Protein AF-A0A934GUD6-F1 (afdb_monomer)

Structure (mmCIF, N/CA/C/O backbone):
data_AF-A0A934GUD6-F1
#
_entry.id   AF-A0A934GUD6-F1
#
loop_
_atom_site.group_PDB
_atom_site.id
_atom_site.type_symbol
_atom_site.label_atom_id
_atom_site.label_alt_id
_atom_site.label_comp_id
_atom_site.label_asym_id
_atom_site.label_entity_id
_atom_site.label_seq_id
_atom_site.pdbx_PDB_ins_code
_atom_site.Cartn_x
_atom_site.Cartn_y
_atom_site.Cartn_z
_atom_site.occupancy
_atom_site.B_iso_or_equiv
_atom_site.auth_seq_id
_atom_site.auth_comp_id
_atom_site.auth_asym_id
_atom_site.auth_atom_id
_atom_site.pdbx_PDB_model_num
ATOM 1 N N . MET A 1 1 ? -19.868 -6.153 42.734 1.00 47.78 1 MET A N 1
ATOM 2 C CA . MET A 1 1 ? -19.812 -6.855 41.427 1.00 47.78 1 MET A CA 1
ATOM 3 C C . MET A 1 1 ? -19.713 -5.909 40.221 1.00 47.78 1 MET A C 1
ATOM 5 O O . MET A 1 1 ? -18.956 -6.218 39.315 1.00 47.78 1 MET A O 1
ATOM 9 N N . LYS A 1 2 ? -20.359 -4.726 40.219 1.00 51.47 2 LYS A N 1
ATOM 10 C CA . LYS A 1 2 ? -20.316 -3.744 39.104 1.00 51.47 2 LYS A CA 1
ATOM 11 C C . LYS A 1 2 ? -18.905 -3.280 38.661 1.00 51.47 2 LYS A C 1
ATOM 13 O O . LYS A 1 2 ? -18.694 -3.024 37.484 1.00 51.47 2 LYS A O 1
ATOM 18 N N . LYS A 1 3 ? -17.920 -3.230 39.572 1.00 51.16 3 LYS A N 1
ATOM 19 C CA . LYS A 1 3 ? -16.541 -2.774 39.275 1.00 51.16 3 LYS A CA 1
ATOM 20 C C . LYS A 1 3 ? -15.710 -3.760 38.434 1.00 51.16 3 LYS A C 1
ATOM 22 O O . LYS A 1 3 ? -14.842 -3.327 37.688 1.00 51.16 3 LYS A O 1
ATOM 27 N N . LEU A 1 4 ? -15.989 -5.065 38.523 1.00 53.41 4 LEU A N 1
ATOM 28 C CA . LEU A 1 4 ? -15.267 -6.091 37.752 1.00 53.41 4 LEU A CA 1
ATOM 29 C C . LEU A 1 4 ? -15.718 -6.122 36.286 1.00 53.41 4 LEU A C 1
ATOM 31 O O . LEU A 1 4 ? -14.903 -6.336 35.395 1.00 53.41 4 LEU A O 1
ATOM 35 N N . LEU A 1 5 ? -17.000 -5.835 36.037 1.00 51.72 5 LEU A N 1
ATOM 36 C CA . LEU A 1 5 ? -17.568 -5.81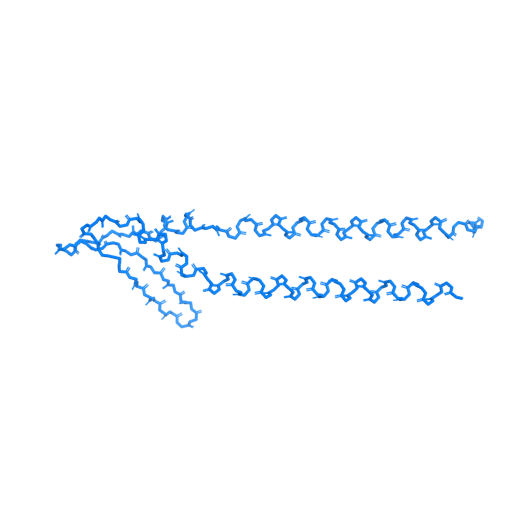2 34.690 1.00 51.72 5 LEU A CA 1
ATOM 37 C C . LEU A 1 5 ? -17.043 -4.622 33.867 1.00 51.72 5 LEU A C 1
ATOM 39 O O . LEU A 1 5 ? -16.701 -4.789 32.701 1.00 51.72 5 LEU A O 1
ATOM 43 N N . GLY A 1 6 ? -16.900 -3.444 34.490 1.00 55.31 6 GLY A N 1
ATOM 44 C CA . GLY A 1 6 ? -16.334 -2.257 33.835 1.00 55.31 6 GLY A CA 1
ATOM 45 C C . GLY A 1 6 ? -14.860 -2.424 33.448 1.00 55.31 6 GLY A C 1
ATOM 46 O O . GLY A 1 6 ? -14.472 -2.063 32.341 1.00 55.31 6 GLY A O 1
ATOM 47 N N . GLY A 1 7 ? -14.051 -3.046 34.314 1.00 62.78 7 GLY A N 1
ATOM 48 C CA . GLY A 1 7 ? -12.651 -3.355 34.000 1.00 62.78 7 GLY A CA 1
ATOM 49 C C . GLY A 1 7 ? -12.506 -4.361 32.855 1.00 62.78 7 GLY A C 1
ATOM 50 O O . GLY A 1 7 ? -11.658 -4.185 31.984 1.00 62.78 7 GLY A O 1
ATOM 51 N N . PHE A 1 8 ? -13.373 -5.376 32.806 1.00 62.81 8 PHE A N 1
ATOM 52 C CA . PHE A 1 8 ? -13.356 -6.386 31.746 1.00 62.81 8 PHE A CA 1
ATOM 53 C C . PHE A 1 8 ? -13.663 -5.787 30.365 1.00 62.81 8 PHE A C 1
ATOM 55 O O . PHE A 1 8 ? -12.991 -6.111 29.391 1.00 62.81 8 PHE A O 1
ATOM 62 N N . ILE A 1 9 ? -14.614 -4.853 30.283 1.00 65.00 9 ILE A 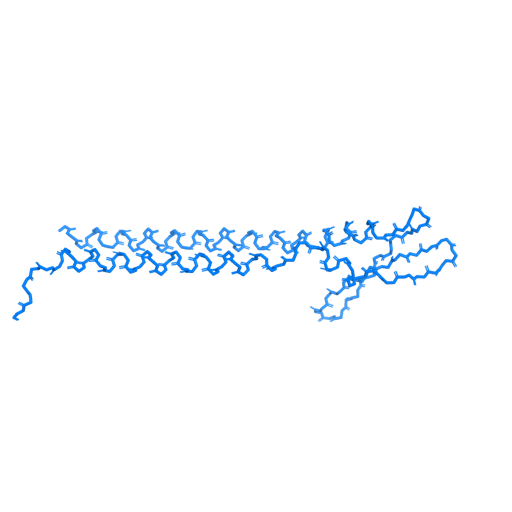N 1
ATOM 63 C CA . ILE A 1 9 ? -14.968 -4.176 29.025 1.00 65.00 9 ILE A CA 1
ATOM 64 C C . ILE A 1 9 ? -13.818 -3.290 28.523 1.00 65.00 9 ILE A C 1
ATOM 66 O O . ILE A 1 9 ? -13.539 -3.283 27.326 1.00 65.00 9 ILE A O 1
ATOM 70 N N . ILE A 1 10 ? -13.101 -2.599 29.417 1.00 68.44 10 ILE A N 1
ATOM 71 C CA . ILE A 1 10 ? -11.933 -1.780 29.047 1.00 68.44 10 ILE A CA 1
ATOM 72 C C . ILE A 1 10 ? -10.803 -2.657 28.500 1.00 68.44 10 ILE A C 1
ATOM 74 O O . ILE A 1 10 ? -10.210 -2.324 27.476 1.00 68.44 10 ILE A O 1
ATOM 78 N N . VAL A 1 11 ? -10.527 -3.796 29.142 1.00 73.44 11 VAL A N 1
ATOM 79 C CA . VAL A 1 11 ? -9.495 -4.737 28.683 1.00 73.44 11 VAL A CA 1
ATOM 80 C C . VAL A 1 11 ? -9.871 -5.346 27.332 1.00 73.44 11 VAL A C 1
ATOM 82 O O . VAL A 1 11 ? -9.034 -5.387 26.437 1.00 73.44 11 VAL A O 1
ATOM 85 N N . VAL A 1 12 ? -11.131 -5.748 27.137 1.00 72.81 12 VAL A N 1
ATOM 86 C CA . VAL A 1 12 ? -11.607 -6.278 25.848 1.00 72.81 12 VAL A CA 1
ATOM 87 C C . VAL A 1 12 ? -11.572 -5.203 24.755 1.00 72.81 12 VAL A C 1
ATOM 89 O O . VAL A 1 12 ? -11.153 -5.495 23.638 1.00 72.81 12 VAL A O 1
ATOM 92 N N . GLY A 1 13 ? -11.931 -3.954 25.067 1.00 68.12 13 GLY A N 1
ATOM 93 C CA . GLY A 1 13 ? -11.845 -2.825 24.137 1.00 68.12 13 GLY A CA 1
ATOM 94 C C . GLY A 1 13 ? -10.405 -2.481 23.742 1.00 68.12 13 GLY A C 1
ATOM 95 O O . GLY A 1 13 ? -10.123 -2.294 22.560 1.00 68.12 13 GLY A O 1
ATOM 96 N N . LEU A 1 14 ? -9.475 -2.468 24.703 1.00 72.81 14 LEU A N 1
ATOM 97 C CA . LEU A 1 14 ? -8.048 -2.248 24.449 1.00 72.81 14 LEU A CA 1
ATOM 98 C C . LEU A 1 14 ? -7.424 -3.401 23.659 1.00 72.81 14 LEU A C 1
ATOM 100 O O . LEU A 1 14 ? -6.711 -3.150 22.693 1.00 72.81 14 LEU A O 1
ATOM 104 N N . CYS A 1 15 ? -7.718 -4.654 24.014 1.00 72.50 15 CYS A N 1
ATOM 105 C CA . CYS A 1 15 ? -7.247 -5.815 23.259 1.00 72.50 15 CYS A CA 1
ATOM 106 C C . CYS A 1 15 ? -7.833 -5.849 21.842 1.00 72.50 15 CYS A C 1
ATOM 108 O O . CYS A 1 15 ? -7.100 -6.130 20.899 1.00 72.50 15 CYS A O 1
ATOM 110 N N . GLY A 1 16 ? -9.116 -5.517 21.672 1.00 70.81 16 GLY A N 1
ATOM 111 C CA . GLY A 1 16 ? -9.763 -5.430 20.361 1.00 70.81 16 GLY A CA 1
ATOM 112 C C . GLY A 1 16 ? -9.184 -4.311 19.493 1.00 70.81 16 GLY A C 1
ATOM 113 O O . GLY A 1 16 ? -8.870 -4.536 18.327 1.00 70.81 16 GLY A O 1
ATOM 114 N N . GLY A 1 17 ? -8.965 -3.125 20.069 1.00 68.19 17 GLY A N 1
ATOM 115 C CA . GLY A 1 17 ? -8.327 -1.997 19.386 1.00 68.19 17 GLY A CA 1
ATOM 116 C C . GLY A 1 17 ? -6.872 -2.283 19.006 1.00 68.19 17 GLY A C 1
ATOM 117 O O . GLY A 1 17 ? -6.466 -2.007 17.879 1.00 68.19 17 GLY A O 1
ATOM 118 N N . LEU A 1 18 ? -6.103 -2.908 19.902 1.00 72.56 18 LEU A N 1
ATOM 119 C CA . LEU A 1 18 ? -4.725 -3.323 19.633 1.00 72.56 18 LEU A CA 1
ATOM 120 C C . LEU A 1 18 ? -4.660 -4.408 18.548 1.00 72.56 18 LEU A C 1
ATOM 122 O O . LEU A 1 18 ? -3.769 -4.361 17.702 1.00 72.56 18 LEU A O 1
ATOM 126 N N . TYR A 1 19 ? -5.612 -5.347 18.534 1.00 69.94 19 TYR A N 1
ATOM 127 C CA . TYR A 1 19 ? -5.720 -6.383 17.505 1.00 69.94 19 TYR A CA 1
ATOM 128 C C . TYR A 1 19 ? -6.067 -5.792 16.134 1.00 69.94 19 TYR A C 1
ATOM 130 O O . TYR A 1 19 ? -5.436 -6.133 15.140 1.00 69.94 19 TYR A O 1
ATOM 138 N N . LEU A 1 20 ? -7.011 -4.849 16.068 1.00 66.88 20 LEU A N 1
ATOM 139 C CA . LEU A 1 20 ? -7.346 -4.139 14.829 1.00 66.88 20 LEU A CA 1
ATOM 140 C C . LEU A 1 20 ? -6.190 -3.267 14.332 1.00 66.88 20 LEU A C 1
ATOM 142 O O . LEU A 1 20 ? -5.938 -3.212 13.130 1.00 66.88 20 LEU A O 1
ATOM 146 N N . PHE A 1 21 ? -5.455 -2.625 15.242 1.00 66.19 21 PHE A N 1
ATOM 147 C CA . PHE A 1 21 ? -4.274 -1.842 14.895 1.00 66.19 21 PHE A CA 1
ATOM 148 C C . PHE A 1 21 ? -3.151 -2.729 14.355 1.00 66.19 21 PHE A C 1
ATOM 150 O O . PHE A 1 21 ? -2.598 -2.433 13.300 1.00 66.19 21 PHE A O 1
ATOM 157 N N . THR A 1 22 ? -2.834 -3.840 15.023 1.00 67.25 22 THR A N 1
ATOM 158 C CA . THR A 1 22 ? -1.810 -4.788 14.550 1.00 67.25 22 THR A CA 1
ATOM 159 C C . THR A 1 22 ? -2.221 -5.467 13.252 1.00 67.25 22 THR A C 1
ATOM 161 O O . THR A 1 22 ? -1.419 -5.506 12.324 1.00 67.25 22 THR A O 1
ATOM 164 N N . ALA A 1 23 ? -3.473 -5.910 13.124 1.00 65.00 23 ALA A N 1
ATOM 165 C CA . ALA A 1 23 ? -3.993 -6.447 11.872 1.00 65.00 23 ALA A CA 1
ATOM 166 C C . ALA A 1 23 ? -3.897 -5.406 10.745 1.00 65.00 23 ALA A C 1
ATOM 168 O O . ALA A 1 23 ? -3.344 -5.712 9.692 1.00 65.00 23 ALA A O 1
ATOM 169 N N . GLY A 1 24 ? -4.337 -4.166 10.977 1.00 59.59 24 GLY A N 1
ATOM 170 C CA . GLY A 1 24 ? -4.238 -3.071 10.006 1.00 59.59 24 GLY A CA 1
ATOM 171 C C . GLY A 1 24 ? -2.795 -2.711 9.638 1.00 59.59 24 GLY A C 1
ATOM 172 O O . GLY A 1 24 ? -2.504 -2.461 8.472 1.00 59.59 24 GLY A O 1
ATOM 173 N N . SER A 1 25 ? -1.874 -2.765 10.602 1.00 59.31 25 SER A N 1
ATOM 174 C CA . SER A 1 25 ? -0.441 -2.514 10.392 1.00 59.31 25 SER A CA 1
ATOM 175 C C . SER A 1 25 ? 0.221 -3.619 9.570 1.00 59.31 25 SER A C 1
ATOM 177 O O . SER A 1 25 ? 1.033 -3.337 8.695 1.00 59.31 25 SER A O 1
ATOM 179 N N . ILE A 1 26 ? -0.140 -4.881 9.814 1.00 60.56 26 ILE A N 1
ATOM 180 C CA . ILE A 1 26 ? 0.349 -6.024 9.033 1.00 60.56 26 ILE A CA 1
ATOM 181 C C . ILE A 1 26 ? -0.190 -5.949 7.602 1.00 60.56 26 ILE A C 1
ATOM 183 O O . ILE A 1 26 ? 0.569 -6.154 6.657 1.00 60.56 26 ILE A O 1
ATOM 187 N N . HIS A 1 27 ? -1.465 -5.579 7.433 1.00 59.28 27 HIS A N 1
ATOM 188 C CA . HIS A 1 27 ? -2.043 -5.349 6.110 1.00 59.28 27 HIS A CA 1
ATOM 189 C C . HIS A 1 27 ? -1.349 -4.184 5.401 1.00 59.28 27 HIS A C 1
ATOM 191 O O . HIS A 1 27 ? -1.062 -4.302 4.219 1.00 59.28 27 HIS A O 1
ATOM 197 N N . TYR A 1 28 ? -1.007 -3.101 6.107 1.00 56.19 28 TYR A N 1
ATOM 198 C CA . TYR A 1 28 ? -0.223 -1.995 5.552 1.00 56.19 28 TYR A CA 1
ATOM 199 C C . TYR A 1 28 ? 1.166 -2.446 5.093 1.00 56.19 28 TYR A C 1
ATOM 201 O O . TYR A 1 28 ? 1.587 -2.110 3.989 1.00 56.19 28 TYR A O 1
ATOM 209 N N . LEU A 1 29 ? 1.861 -3.244 5.909 1.00 58.28 29 LEU A N 1
ATOM 210 C CA . LEU A 1 29 ? 3.191 -3.743 5.576 1.00 58.28 29 LEU A CA 1
ATOM 211 C C . LEU A 1 29 ? 3.147 -4.636 4.326 1.00 58.28 29 LEU A C 1
ATOM 213 O O . LEU A 1 29 ? 3.930 -4.439 3.401 1.00 58.28 29 LEU A O 1
ATOM 217 N N . GLN A 1 30 ? 2.183 -5.558 4.255 1.00 59.56 30 GLN A N 1
ATOM 218 C CA . GLN A 1 30 ? 1.981 -6.405 3.078 1.00 59.56 30 GLN A CA 1
ATOM 219 C C . GLN A 1 30 ? 1.569 -5.599 1.843 1.00 59.56 30 GLN A C 1
ATOM 221 O O . GLN A 1 30 ? 2.072 -5.867 0.756 1.00 59.56 30 GLN A O 1
ATOM 226 N N . LEU A 1 31 ? 0.722 -4.579 2.007 1.00 58.69 31 LEU A N 1
ATOM 227 C CA . LEU A 1 31 ? 0.328 -3.697 0.912 1.00 58.69 31 LEU A CA 1
ATOM 228 C C . LEU A 1 31 ? 1.542 -2.925 0.381 1.00 58.69 31 LEU A C 1
ATOM 230 O O . LEU A 1 31 ? 1.798 -2.951 -0.814 1.00 58.69 31 LEU A O 1
ATOM 234 N N . SER A 1 32 ? 2.348 -2.323 1.261 1.00 58.72 32 SER A N 1
ATOM 235 C CA . SER A 1 32 ? 3.563 -1.594 0.870 1.00 58.72 32 SER A CA 1
ATOM 236 C C . SER A 1 32 ? 4.614 -2.481 0.191 1.00 58.72 32 SER A C 1
ATOM 238 O O . SER A 1 32 ? 5.329 -2.008 -0.688 1.00 58.72 32 SER A O 1
ATOM 240 N N . ALA A 1 33 ? 4.673 -3.770 0.541 1.00 60.25 33 ALA A N 1
ATOM 241 C CA . ALA A 1 33 ? 5.548 -4.739 -0.115 1.00 60.25 33 ALA A CA 1
ATOM 242 C C . ALA A 1 33 ? 5.026 -5.170 -1.499 1.00 60.25 33 ALA A C 1
ATOM 244 O O . ALA A 1 33 ? 5.824 -5.426 -2.395 1.00 60.25 33 ALA A O 1
ATOM 245 N N . GLN A 1 34 ? 3.704 -5.218 -1.695 1.00 63.28 34 GLN A N 1
ATOM 246 C CA . GLN A 1 34 ? 3.066 -5.543 -2.982 1.00 63.28 34 GLN A CA 1
ATOM 247 C C . GLN A 1 34 ? 2.978 -4.348 -3.940 1.00 63.28 34 GLN A C 1
ATOM 249 O O . GLN A 1 34 ? 2.791 -4.516 -5.143 1.00 63.28 34 GLN A O 1
ATOM 254 N N . TRP A 1 35 ? 3.107 -3.131 -3.423 1.00 65.69 35 TRP A N 1
ATOM 255 C CA . TRP A 1 35 ? 3.049 -1.895 -4.197 1.00 65.69 35 TRP A CA 1
ATOM 256 C C . TRP A 1 35 ? 4.068 -1.774 -5.343 1.00 65.69 35 TRP A C 1
ATOM 258 O O . TRP A 1 35 ? 3.651 -1.371 -6.429 1.00 65.69 35 TRP A O 1
ATOM 268 N N . PRO A 1 36 ? 5.367 -2.096 -5.180 1.00 65.44 36 PRO A N 1
ATOM 269 C CA . PRO A 1 36 ? 6.301 -2.095 -6.312 1.00 65.44 36 PRO A CA 1
ATOM 270 C C . PRO A 1 36 ? 5.915 -3.129 -7.383 1.00 65.44 36 PRO A C 1
ATOM 272 O O . PRO A 1 36 ? 5.956 -2.834 -8.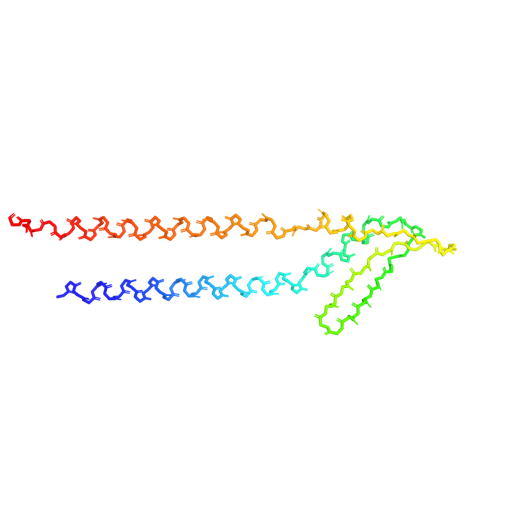574 1.00 65.44 36 PRO A O 1
ATOM 275 N N . GLU A 1 37 ? 5.433 -4.307 -6.980 1.00 70.38 37 GLU A N 1
ATOM 276 C CA . GLU A 1 37 ? 5.012 -5.361 -7.912 1.00 70.38 37 GLU A CA 1
ATOM 277 C C . GLU A 1 37 ? 3.767 -4.955 -8.722 1.00 70.38 37 GLU A C 1
ATOM 279 O O . GLU A 1 37 ? 3.726 -5.147 -9.936 1.00 70.38 37 GLU A O 1
ATOM 284 N N . GLN A 1 38 ? 2.779 -4.311 -8.087 1.00 69.50 38 GLN A N 1
ATOM 285 C CA . GLN A 1 38 ? 1.596 -3.787 -8.781 1.00 69.50 38 GLN A CA 1
ATOM 286 C C . GLN A 1 38 ? 1.933 -2.640 -9.740 1.00 69.50 38 GLN A C 1
ATOM 288 O O . GLN A 1 38 ? 1.375 -2.588 -10.836 1.00 69.50 38 GLN A O 1
ATOM 293 N N . ARG A 1 39 ? 2.861 -1.750 -9.366 1.00 73.38 39 ARG A N 1
ATOM 294 C CA . ARG A 1 39 ? 3.323 -0.663 -10.242 1.00 73.38 39 ARG A CA 1
ATOM 295 C C . ARG A 1 39 ? 4.065 -1.181 -11.463 1.00 73.38 39 ARG A C 1
ATOM 297 O O . ARG A 1 39 ? 3.763 -0.740 -12.566 1.00 73.38 39 ARG A O 1
ATOM 304 N N . GLY A 1 40 ? 4.940 -2.172 -11.296 1.00 76.69 40 GLY A N 1
ATOM 305 C CA . GLY A 1 40 ? 5.581 -2.849 -12.424 1.00 76.69 40 GLY A CA 1
ATOM 306 C C . GLY A 1 40 ? 4.575 -3.521 -13.360 1.00 76.69 40 GLY A C 1
ATOM 307 O O . GLY A 1 40 ? 4.726 -3.467 -14.581 1.00 76.69 40 GLY A O 1
ATOM 308 N N . LEU A 1 41 ? 3.503 -4.096 -12.807 1.00 79.75 41 LEU A N 1
ATOM 309 C CA . LEU A 1 41 ? 2.453 -4.734 -13.597 1.00 79.75 41 LEU A CA 1
ATOM 310 C C . LEU A 1 41 ? 1.609 -3.715 -14.378 1.00 79.75 41 LEU A C 1
ATOM 312 O O . LEU A 1 41 ? 1.334 -3.935 -15.555 1.00 79.75 41 LEU A O 1
ATOM 316 N N . GLU A 1 42 ? 1.231 -2.590 -13.768 1.00 81.44 42 GLU A N 1
ATOM 317 C CA . GLU A 1 42 ? 0.536 -1.500 -14.469 1.00 81.44 42 GLU A CA 1
ATOM 318 C C . GLU A 1 42 ? 1.444 -0.831 -15.509 1.00 81.44 42 GLU A C 1
ATOM 320 O O . GLU A 1 42 ? 1.010 -0.620 -16.639 1.00 81.44 42 GLU A O 1
ATOM 325 N N . ALA A 1 43 ? 2.723 -0.610 -15.196 1.00 82.12 43 ALA A N 1
ATOM 326 C CA . ALA A 1 43 ? 3.701 -0.094 -16.150 1.00 82.12 43 ALA A CA 1
ATOM 327 C C . ALA A 1 43 ? 3.865 -1.022 -17.366 1.00 82.12 43 ALA A C 1
ATOM 329 O O . ALA A 1 43 ? 3.938 -0.549 -18.497 1.00 82.12 43 ALA A O 1
ATOM 330 N N . SER A 1 44 ? 3.834 -2.345 -17.166 1.00 84.25 44 SER A N 1
ATOM 331 C CA . SER A 1 44 ? 3.918 -3.309 -18.273 1.00 84.25 44 SER A CA 1
ATOM 332 C C . SER A 1 44 ? 2.729 -3.236 -19.236 1.00 84.25 44 SER A C 1
ATOM 334 O O . SER A 1 44 ? 2.892 -3.494 -20.424 1.00 84.25 44 SER A O 1
ATOM 336 N N . LYS A 1 45 ? 1.544 -2.839 -18.750 1.00 85.62 45 LYS A N 1
ATOM 337 C CA . LYS A 1 45 ? 0.347 -2.648 -19.586 1.00 85.62 45 LYS A CA 1
ATOM 338 C C . LYS A 1 45 ? 0.400 -1.362 -20.410 1.00 85.62 45 LYS A C 1
ATOM 340 O O . LYS A 1 45 ? -0.379 -1.227 -21.351 1.00 85.62 45 LYS A O 1
ATOM 345 N N . LEU A 1 46 ? 1.255 -0.413 -20.029 1.00 85.69 46 LEU A N 1
ATOM 346 C CA . LEU A 1 46 ? 1.434 0.854 -20.740 1.00 85.69 46 LEU A CA 1
ATOM 347 C C . LEU A 1 46 ? 2.406 0.728 -21.916 1.00 85.69 46 LEU A C 1
ATOM 349 O O . LEU A 1 46 ? 2.374 1.570 -22.811 1.00 85.69 46 LEU A O 1
ATOM 353 N N . CYS A 1 47 ? 3.251 -0.305 -21.932 1.00 86.69 47 CYS A N 1
ATOM 354 C CA . CYS A 1 47 ? 4.158 -0.548 -23.047 1.00 86.69 47 CYS A CA 1
ATOM 355 C C . CYS A 1 47 ? 3.425 -1.178 -24.235 1.00 86.69 47 CYS A C 1
ATOM 357 O O . CYS A 1 47 ? 2.561 -2.047 -24.076 1.00 86.69 47 CYS A O 1
ATOM 359 N N . HIS A 1 48 ? 3.784 -0.745 -25.443 1.00 86.94 48 HIS A N 1
ATOM 360 C CA . HIS A 1 48 ? 3.292 -1.363 -26.670 1.00 86.94 48 HIS A CA 1
ATOM 361 C C . HIS A 1 48 ? 3.911 -2.753 -26.888 1.00 86.94 48 HIS A C 1
ATOM 363 O O . HIS A 1 48 ? 4.894 -3.128 -26.255 1.00 86.94 48 HIS A O 1
ATOM 369 N N . ALA A 1 49 ? 3.314 -3.554 -27.777 1.00 84.25 49 ALA A N 1
ATOM 370 C CA . ALA A 1 49 ? 3.730 -4.943 -28.007 1.00 84.25 49 ALA A CA 1
ATOM 371 C C . ALA A 1 49 ? 5.155 -5.081 -28.581 1.00 84.25 49 ALA A C 1
ATOM 373 O O . ALA A 1 49 ? 5.753 -6.152 -28.491 1.00 84.25 49 ALA A O 1
ATOM 374 N N . ASP A 1 50 ? 5.679 -4.018 -29.187 1.00 87.81 50 ASP A N 1
ATOM 375 C CA . ASP A 1 50 ? 7.036 -3.893 -29.720 1.00 87.81 50 ASP A CA 1
ATOM 376 C C . ASP A 1 50 ? 8.025 -3.255 -28.728 1.00 87.81 50 ASP A C 1
ATOM 378 O O . ASP A 1 50 ? 9.201 -3.075 -29.050 1.00 87.81 50 ASP A O 1
ATOM 382 N N . GLU A 1 51 ? 7.569 -2.950 -27.513 1.00 89.38 51 GLU A N 1
ATOM 383 C CA . GLU A 1 51 ? 8.349 -2.291 -26.473 1.00 89.38 51 GLU A CA 1
ATOM 384 C C . GLU A 1 51 ? 8.660 -3.233 -25.316 1.00 89.38 51 GLU A C 1
ATOM 386 O O . GLU A 1 51 ? 7.926 -4.166 -24.989 1.00 89.38 51 GLU A O 1
ATOM 391 N N . THR A 1 52 ? 9.771 -2.950 -24.649 1.00 88.94 52 THR A N 1
ATOM 392 C CA . THR A 1 52 ? 10.215 -3.663 -23.458 1.00 88.94 52 THR A CA 1
ATOM 393 C C . THR A 1 52 ? 10.180 -2.735 -22.255 1.00 88.94 52 THR A C 1
ATOM 395 O O . THR A 1 52 ? 10.676 -1.610 -22.305 1.00 88.94 52 THR A O 1
ATOM 398 N N . LEU A 1 53 ? 9.599 -3.203 -21.149 1.00 88.31 53 LEU A N 1
ATOM 399 C CA . LEU A 1 53 ? 9.610 -2.456 -19.897 1.00 88.31 53 LEU A CA 1
ATOM 400 C C . LEU A 1 53 ? 11.016 -2.504 -19.281 1.00 88.31 53 LEU A C 1
ATOM 402 O O . LEU A 1 53 ? 11.518 -3.567 -18.910 1.00 88.31 53 LEU A O 1
ATOM 406 N N . LYS A 1 54 ? 11.640 -1.338 -19.141 1.00 89.88 54 LYS A N 1
ATOM 407 C CA . LYS A 1 54 ? 12.877 -1.110 -18.393 1.00 89.88 54 LYS A CA 1
ATOM 408 C C . LYS A 1 54 ? 12.519 -0.538 -17.026 1.00 89.88 54 LYS A C 1
ATOM 410 O O . LYS A 1 54 ? 11.905 0.521 -16.931 1.00 89.88 54 LYS A O 1
ATOM 415 N N . ILE A 1 55 ? 12.945 -1.233 -15.975 1.00 86.88 55 ILE A N 1
ATOM 416 C CA . ILE A 1 55 ? 12.820 -0.774 -14.590 1.00 86.88 55 ILE A CA 1
ATOM 417 C C . ILE A 1 55 ? 14.184 -0.232 -14.168 1.00 86.88 55 ILE A C 1
ATOM 419 O O . ILE A 1 55 ? 15.179 -0.960 -14.190 1.00 86.88 55 ILE A O 1
ATOM 423 N N . ILE A 1 56 ? 14.238 1.047 -13.816 1.00 86.00 56 ILE A N 1
ATOM 424 C CA . ILE A 1 56 ? 15.448 1.731 -13.365 1.00 86.00 56 ILE A CA 1
ATOM 425 C C . ILE A 1 56 ? 15.296 1.952 -11.863 1.00 86.00 56 ILE A C 1
ATOM 427 O O . ILE A 1 56 ? 14.437 2.710 -11.422 1.00 86.00 56 ILE A O 1
ATOM 431 N N . ARG A 1 57 ? 16.113 1.260 -11.064 1.00 83.00 57 ARG A N 1
ATOM 432 C CA . ARG A 1 57 ? 16.158 1.467 -9.614 1.00 83.00 57 ARG A CA 1
ATOM 433 C C . ARG A 1 57 ? 17.291 2.427 -9.282 1.00 83.00 57 ARG A C 1
ATOM 435 O O . ARG A 1 57 ? 18.454 2.117 -9.539 1.00 83.00 57 ARG A O 1
ATOM 442 N N . THR A 1 58 ? 16.939 3.560 -8.690 1.00 80.88 58 THR A N 1
ATOM 443 C CA . THR A 1 58 ? 17.894 4.568 -8.234 1.00 80.88 58 THR A CA 1
ATOM 444 C C . THR A 1 58 ? 17.930 4.544 -6.710 1.00 80.88 58 THR A C 1
ATOM 446 O O . THR A 1 58 ? 16.936 4.867 -6.062 1.00 80.88 58 THR A O 1
ATOM 449 N N . ASP A 1 59 ? 19.072 4.149 -6.141 1.00 81.44 59 ASP A N 1
ATOM 450 C CA . ASP A 1 59 ? 19.294 4.112 -4.693 1.00 81.44 59 ASP A CA 1
ATOM 451 C C . ASP A 1 59 ? 20.103 5.338 -4.250 1.00 81.44 59 ASP A C 1
ATOM 453 O O . ASP A 1 59 ? 21.325 5.385 -4.396 1.00 81.44 59 ASP A O 1
ATOM 457 N N . ASN A 1 60 ? 19.426 6.331 -3.669 1.00 77.81 60 ASN A N 1
ATOM 458 C CA . ASN A 1 60 ? 20.053 7.542 -3.136 1.00 77.81 60 ASN A CA 1
ATOM 459 C C . ASN A 1 60 ? 20.143 7.483 -1.605 1.00 77.81 60 ASN A C 1
ATOM 461 O O . ASN A 1 60 ? 19.467 8.225 -0.898 1.00 77.81 60 ASN A O 1
ATOM 465 N N . GLY A 1 61 ? 20.975 6.577 -1.075 1.00 67.62 61 GLY A N 1
ATOM 466 C CA . GLY A 1 61 ? 21.414 6.605 0.331 1.00 67.62 61 GLY A CA 1
ATOM 467 C C . GLY A 1 61 ? 20.305 6.582 1.396 1.00 67.62 61 GLY A C 1
ATOM 468 O O . GLY A 1 61 ? 20.515 7.096 2.492 1.00 67.62 61 GLY A O 1
ATOM 469 N N . GLY A 1 62 ? 19.136 6.017 1.082 1.00 65.44 62 GLY A N 1
ATOM 470 C CA . GLY A 1 62 ? 17.971 5.964 1.974 1.00 65.44 62 GLY A CA 1
ATOM 471 C C . GLY A 1 62 ? 16.634 6.187 1.266 1.00 65.44 62 GLY A C 1
ATOM 472 O O . GLY A 1 62 ? 15.601 5.812 1.814 1.00 65.44 62 GLY A O 1
ATOM 473 N N . ASP A 1 63 ? 16.659 6.741 0.052 1.00 67.19 63 ASP A N 1
ATOM 474 C CA . ASP A 1 63 ? 15.495 6.859 -0.827 1.00 67.19 63 ASP A CA 1
ATOM 475 C C . ASP A 1 63 ? 15.698 5.975 -2.067 1.00 67.19 63 ASP A C 1
ATOM 477 O O . ASP A 1 63 ? 16.578 6.236 -2.894 1.00 67.19 63 ASP A O 1
ATOM 481 N N . SER A 1 64 ? 14.932 4.886 -2.142 1.00 69.94 64 SER A N 1
ATOM 482 C CA . SER A 1 64 ? 14.921 3.961 -3.277 1.00 69.94 64 SER A CA 1
ATOM 483 C C . SER A 1 64 ? 13.721 4.296 -4.154 1.00 69.94 64 SER A C 1
ATOM 485 O O . SER A 1 64 ? 12.578 4.007 -3.786 1.00 69.94 64 SER A O 1
ATOM 487 N N . ARG A 1 65 ? 13.976 4.889 -5.323 1.00 74.31 65 ARG A N 1
ATOM 488 C CA . ARG A 1 65 ? 12.939 5.200 -6.314 1.00 74.31 65 ARG A CA 1
ATOM 489 C C . ARG A 1 65 ? 13.044 4.245 -7.496 1.00 74.31 65 ARG A C 1
ATOM 491 O O . ARG A 1 65 ? 14.132 4.007 -8.019 1.00 74.31 65 ARG A O 1
ATOM 498 N N . GLU A 1 66 ? 11.906 3.698 -7.905 1.00 79.62 66 GLU A N 1
ATOM 499 C CA . GLU A 1 66 ? 11.781 2.896 -9.122 1.00 79.62 66 GLU A CA 1
ATOM 500 C C . GLU A 1 66 ? 11.134 3.755 -10.207 1.00 79.62 66 GLU A C 1
ATOM 502 O O . GLU A 1 66 ? 10.030 4.266 -10.023 1.00 79.62 66 GLU A O 1
ATOM 507 N N . GLU A 1 67 ? 11.848 3.933 -11.312 1.00 85.06 67 GLU A N 1
ATOM 508 C CA . GLU A 1 67 ? 11.370 4.593 -12.525 1.00 85.06 67 GLU A CA 1
ATOM 509 C C . GLU A 1 67 ? 11.082 3.528 -13.588 1.00 85.06 67 GLU A C 1
ATOM 511 O O . GLU A 1 67 ? 11.824 2.551 -13.744 1.00 85.06 67 GLU A O 1
ATOM 516 N N . TYR A 1 68 ? 9.988 3.713 -14.318 1.00 86.00 68 TYR A N 1
ATOM 517 C CA . TYR A 1 68 ? 9.475 2.774 -15.305 1.00 86.00 68 TYR A CA 1
ATOM 518 C C . TYR A 1 68 ? 9.487 3.428 -16.682 1.00 86.00 68 TYR A C 1
ATOM 520 O O . TYR A 1 68 ? 8.839 4.450 -16.900 1.00 86.00 68 TYR A O 1
ATOM 528 N N . ALA A 1 69 ? 10.191 2.819 -17.633 1.00 89.25 69 ALA A N 1
ATOM 529 C CA . ALA A 1 69 ? 10.246 3.300 -19.007 1.00 89.25 69 ALA A CA 1
ATOM 530 C C . ALA A 1 69 ? 9.966 2.170 -19.997 1.00 89.25 69 ALA A C 1
ATOM 532 O O . ALA A 1 69 ? 10.446 1.052 -19.824 1.00 89.25 69 ALA A O 1
ATOM 533 N N . CYS A 1 70 ? 9.237 2.468 -21.064 1.00 90.19 70 CYS A N 1
ATOM 534 C CA . CYS A 1 70 ? 9.110 1.572 -22.207 1.00 90.19 70 CYS A CA 1
ATOM 535 C C . CYS A 1 70 ? 10.222 1.900 -23.208 1.00 90.19 70 CYS A C 1
ATOM 537 O O . CYS A 1 70 ? 10.388 3.060 -23.591 1.00 90.19 70 CYS A O 1
ATOM 539 N N . GLU A 1 71 ? 11.009 0.896 -23.590 1.00 90.94 71 GLU A N 1
ATOM 540 C CA . GLU A 1 71 ? 12.089 1.005 -24.573 1.00 90.94 71 GLU A CA 1
ATOM 541 C C . GLU A 1 71 ? 11.748 0.175 -25.814 1.00 90.94 71 GLU A C 1
ATOM 543 O O . GLU A 1 71 ? 11.499 -1.029 -25.700 1.00 90.94 71 GLU A O 1
ATOM 548 N N . ASP A 1 72 ? 11.739 0.806 -26.986 1.00 89.88 72 ASP A N 1
ATOM 549 C CA . ASP A 1 72 ? 11.511 0.126 -28.265 1.00 89.88 72 ASP A CA 1
ATOM 550 C C . ASP A 1 72 ? 12.786 -0.556 -28.806 1.00 89.88 72 ASP A C 1
ATOM 552 O O . ASP A 1 72 ? 13.896 -0.387 -28.292 1.00 89.88 72 ASP A O 1
ATOM 556 N N . ALA A 1 73 ? 12.648 -1.323 -29.892 1.00 87.44 73 ALA A N 1
ATOM 557 C CA . ALA A 1 73 ? 13.779 -1.990 -30.548 1.00 87.44 73 ALA A CA 1
ATOM 558 C C . ALA A 1 73 ? 14.818 -1.023 -31.162 1.00 87.44 73 ALA A C 1
ATOM 560 O O . ALA A 1 73 ? 15.925 -1.446 -31.499 1.00 87.44 73 ALA A O 1
ATOM 561 N N . GLN A 1 74 ? 14.474 0.257 -31.329 1.00 89.38 74 GLN A N 1
ATOM 562 C CA . GLN A 1 74 ? 15.356 1.310 -31.842 1.00 89.38 74 GLN A CA 1
ATOM 563 C C . GLN A 1 74 ? 16.094 2.045 -30.707 1.00 89.38 74 GLN A C 1
ATOM 565 O O . GLN A 1 74 ? 16.960 2.880 -30.975 1.00 89.38 74 GLN A O 1
ATOM 570 N N . GLY A 1 75 ? 15.796 1.712 -29.445 1.00 84.56 75 GLY A N 1
ATOM 571 C CA . GLY A 1 75 ? 16.370 2.328 -28.253 1.00 84.56 75 GLY A CA 1
ATOM 572 C C . GLY A 1 75 ? 15.686 3.631 -27.832 1.00 84.56 75 GLY A C 1
ATOM 573 O O . GLY A 1 75 ? 16.217 4.341 -26.974 1.00 84.56 75 GLY A O 1
ATOM 574 N N . HIS A 1 76 ? 14.531 3.972 -28.407 1.00 89.75 76 HIS A N 1
ATOM 575 C CA . HIS A 1 76 ? 13.726 5.098 -27.955 1.00 89.75 76 HIS A CA 1
ATOM 576 C C . HIS A 1 76 ? 13.077 4.760 -26.612 1.00 89.75 76 HIS A C 1
ATOM 578 O O . HIS A 1 76 ? 12.463 3.706 -26.459 1.00 89.75 76 HIS A O 1
ATOM 584 N N . ARG A 1 77 ? 13.212 5.662 -25.634 1.00 87.81 77 ARG A N 1
ATOM 585 C CA . ARG A 1 77 ? 12.642 5.496 -24.292 1.00 87.81 77 ARG A CA 1
ATOM 586 C C . ARG A 1 77 ? 11.510 6.474 -24.054 1.00 87.81 77 ARG A C 1
ATOM 588 O O . ARG A 1 77 ? 11.692 7.680 -24.218 1.00 87.81 77 ARG A O 1
ATO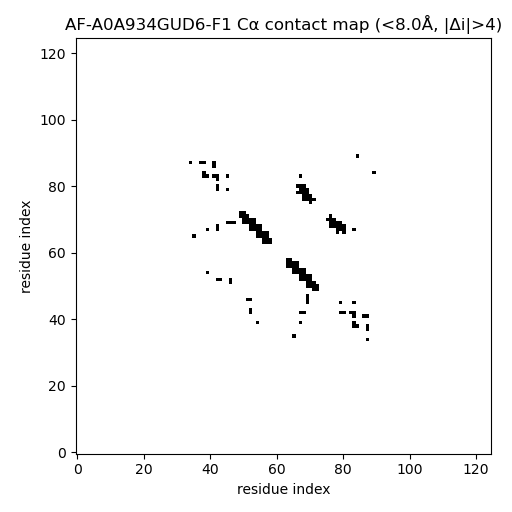M 595 N N . ARG A 1 78 ? 10.391 5.952 -23.563 1.00 88.25 78 ARG A N 1
ATOM 596 C CA . ARG A 1 78 ? 9.269 6.728 -23.039 1.00 88.25 78 ARG A CA 1
ATOM 597 C C . ARG A 1 78 ? 9.114 6.449 -21.552 1.00 88.25 78 ARG A C 1
ATOM 599 O O . ARG A 1 78 ? 8.941 5.297 -21.165 1.00 88.25 78 ARG A O 1
ATOM 606 N N . ASP A 1 79 ? 9.153 7.495 -20.741 1.00 88.75 79 ASP A N 1
ATOM 607 C CA . ASP A 1 79 ? 8.842 7.396 -19.316 1.00 88.75 79 ASP A CA 1
ATOM 608 C C . ASP A 1 79 ? 7.335 7.158 -19.129 1.00 88.75 79 ASP A C 1
ATOM 610 O O . ASP A 1 79 ? 6.510 7.852 -19.726 1.00 88.75 79 ASP A O 1
ATOM 614 N N . VAL A 1 80 ? 6.989 6.144 -18.340 1.00 86.94 80 VAL A N 1
ATOM 615 C CA . VAL A 1 80 ? 5.610 5.763 -18.002 1.00 86.94 80 VAL A CA 1
ATOM 616 C C . VAL A 1 80 ? 5.388 5.717 -16.486 1.00 86.94 80 VAL A C 1
ATOM 618 O O . VAL A 1 80 ? 4.347 5.244 -16.031 1.00 86.94 80 VAL A O 1
ATOM 621 N N . THR A 1 81 ? 6.345 6.220 -15.700 1.00 84.12 81 THR A N 1
ATOM 622 C CA . THR A 1 81 ? 6.332 6.188 -14.230 1.00 84.12 81 THR A CA 1
ATOM 623 C C . THR A 1 81 ? 5.091 6.871 -13.662 1.00 84.12 81 THR A C 1
ATOM 625 O O . THR A 1 81 ? 4.331 6.245 -12.925 1.00 84.12 81 THR A O 1
ATOM 628 N N . ASP A 1 82 ? 4.834 8.121 -14.058 1.00 80.25 82 ASP A N 1
ATOM 629 C CA . ASP A 1 82 ? 3.709 8.909 -13.536 1.00 80.25 82 ASP A CA 1
ATOM 630 C C . ASP A 1 82 ? 2.350 8.289 -13.898 1.00 80.25 82 ASP A C 1
ATOM 632 O O . ASP A 1 82 ? 1.398 8.308 -13.113 1.00 80.25 82 ASP A O 1
ATOM 636 N N . GLU A 1 83 ? 2.249 7.702 -15.091 1.00 82.50 83 GLU A N 1
ATOM 637 C CA . GLU A 1 83 ? 1.012 7.078 -15.547 1.00 82.50 83 GLU A CA 1
ATOM 638 C C . GLU A 1 83 ? 0.756 5.747 -14.822 1.00 82.50 83 GLU A C 1
ATOM 640 O O . GLU A 1 83 ? -0.380 5.487 -14.412 1.00 82.50 83 GLU A O 1
ATOM 645 N N . ALA A 1 84 ? 1.800 4.951 -14.575 1.00 77.19 84 ALA A N 1
ATOM 646 C CA . ALA A 1 84 ? 1.718 3.743 -13.759 1.00 77.19 84 ALA A CA 1
ATOM 647 C C . ALA A 1 84 ? 1.355 4.064 -12.296 1.00 77.19 84 ALA A C 1
ATOM 649 O O . ALA A 1 84 ? 0.478 3.409 -11.728 1.00 77.19 84 ALA A O 1
ATOM 650 N N . ASP A 1 85 ? 1.952 5.107 -11.709 1.00 73.94 85 ASP A N 1
ATOM 651 C CA . ASP A 1 85 ? 1.642 5.577 -10.351 1.00 73.94 85 ASP A CA 1
ATOM 652 C C . ASP A 1 85 ? 0.184 6.053 -10.225 1.00 73.94 85 ASP A C 1
ATOM 654 O O . ASP A 1 85 ? -0.464 5.817 -9.204 1.00 73.94 85 ASP A O 1
ATOM 658 N N . SER A 1 86 ? -0.366 6.682 -11.270 1.00 71.69 86 SER A N 1
ATOM 659 C CA . SER A 1 86 ? -1.759 7.150 -11.276 1.00 71.69 86 SER A CA 1
ATOM 660 C C . SER A 1 86 ? -2.797 6.022 -11.373 1.00 71.69 86 SER A C 1
ATOM 662 O O . SER A 1 86 ? -3.924 6.177 -10.895 1.00 71.69 86 SER A O 1
ATOM 664 N N . LYS A 1 87 ? -2.430 4.894 -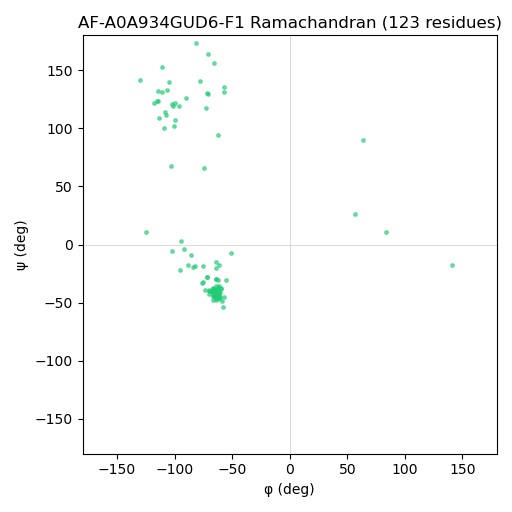11.998 1.00 72.44 87 LYS A N 1
ATOM 665 C CA . LYS A 1 87 ? -3.311 3.733 -12.215 1.00 72.44 87 LYS A CA 1
ATOM 666 C C . LYS A 1 87 ? -3.163 2.662 -11.143 1.00 72.44 87 LYS A C 1
ATOM 668 O O . LYS A 1 87 ? -4.095 1.882 -10.940 1.00 72.44 87 LYS A O 1
ATOM 673 N N . ALA A 1 88 ? -2.038 2.637 -10.431 1.00 65.69 88 ALA A N 1
ATOM 674 C CA . ALA A 1 88 ? -1.887 1.798 -9.257 1.00 65.69 88 ALA A CA 1
ATOM 675 C C . ALA A 1 88 ? -2.994 2.139 -8.238 1.00 65.69 88 ALA A C 1
ATOM 677 O O . ALA A 1 88 ? -3.277 3.320 -8.015 1.00 65.69 88 ALA A O 1
ATOM 678 N N . PRO A 1 89 ? -3.658 1.140 -7.621 1.00 57.97 89 PRO A N 1
ATOM 679 C CA . PRO A 1 89 ? -4.697 1.382 -6.627 1.00 57.97 89 PRO A CA 1
ATOM 680 C C . PRO A 1 89 ? -4.087 2.111 -5.426 1.00 57.97 89 PRO A C 1
ATOM 682 O O . PRO A 1 89 ? -3.510 1.517 -4.516 1.00 57.97 89 PRO A O 1
ATOM 685 N N . GLY A 1 90 ? -4.188 3.437 -5.459 1.00 54.84 90 GLY A N 1
ATOM 686 C CA . GLY A 1 90 ? -3.509 4.303 -4.520 1.00 54.84 90 GLY A CA 1
ATOM 687 C C . GLY A 1 90 ? -4.021 4.138 -3.093 1.00 54.84 90 GLY A C 1
ATOM 688 O O . GLY A 1 90 ? -5.189 3.830 -2.832 1.00 54.84 90 GLY A O 1
ATOM 689 N N . LEU A 1 91 ? -3.144 4.496 -2.155 1.00 55.22 91 LEU A N 1
ATOM 690 C CA . LEU A 1 91 ? -3.377 4.663 -0.716 1.00 55.22 91 LEU A CA 1
ATOM 691 C C . LEU A 1 91 ? -4.591 5.572 -0.401 1.00 55.22 91 LEU A C 1
ATOM 693 O O . LEU A 1 91 ? -5.008 5.692 0.749 1.00 55.22 91 LEU A O 1
ATOM 697 N N . GLY A 1 92 ? -5.186 6.210 -1.414 1.00 57.09 92 GLY A N 1
ATOM 698 C CA . GLY A 1 92 ? -6.370 7.056 -1.340 1.00 57.09 92 GLY A CA 1
ATOM 699 C C . GLY A 1 92 ? -7.645 6.364 -0.844 1.00 57.09 92 GLY A C 1
ATOM 700 O O . GLY A 1 92 ? -8.554 7.053 -0.401 1.00 57.09 92 GLY A O 1
ATOM 701 N N . ASN A 1 93 ? -7.740 5.032 -0.836 1.00 59.56 93 ASN A N 1
ATOM 702 C CA . ASN A 1 93 ? -8.844 4.353 -0.134 1.00 59.56 93 ASN A CA 1
ATOM 703 C C . ASN A 1 93 ? -8.530 4.063 1.341 1.00 59.56 93 ASN A C 1
ATOM 705 O O . ASN A 1 93 ? -9.447 3.861 2.136 1.00 59.56 93 ASN A O 1
ATOM 709 N N . LEU A 1 94 ? -7.257 4.103 1.735 1.00 65.56 94 LEU A N 1
ATOM 710 C CA . LEU A 1 94 ? -6.813 3.791 3.091 1.00 65.56 94 LEU A CA 1
ATOM 711 C C . LEU A 1 94 ? -7.255 4.870 4.092 1.00 65.56 94 LEU A C 1
ATOM 713 O O . LEU A 1 94 ? -7.722 4.549 5.183 1.00 65.56 94 LEU A O 1
ATOM 717 N N . TRP A 1 95 ? -7.199 6.152 3.705 1.00 67.88 95 TRP A N 1
ATOM 718 C CA . TRP A 1 95 ? -7.655 7.247 4.574 1.00 67.88 95 TRP A CA 1
ATOM 719 C C . TRP A 1 95 ? -9.146 7.126 4.911 1.00 67.88 95 TRP A C 1
ATOM 721 O O . TRP A 1 95 ? -9.544 7.391 6.043 1.00 67.88 95 TRP A O 1
ATOM 731 N N . ARG A 1 96 ? -9.970 6.656 3.962 1.00 70.50 96 ARG A N 1
ATOM 732 C CA . ARG A 1 96 ? -11.405 6.418 4.183 1.00 70.50 96 ARG A CA 1
ATOM 733 C C . ARG A 1 96 ? -11.636 5.329 5.223 1.00 70.50 96 ARG A C 1
ATOM 735 O O . ARG A 1 96 ? -12.522 5.473 6.062 1.00 70.50 96 ARG A O 1
ATOM 742 N N . VAL A 1 97 ? -10.822 4.274 5.195 1.00 70.31 97 VAL A N 1
ATOM 743 C CA . VAL A 1 97 ? -10.870 3.189 6.185 1.00 70.31 97 VAL A CA 1
ATOM 744 C C . VAL A 1 97 ? -10.474 3.705 7.569 1.00 70.31 97 VAL A C 1
ATOM 746 O O . VAL A 1 97 ? -11.189 3.443 8.532 1.00 70.31 97 VAL A O 1
ATOM 749 N N . PHE A 1 98 ? -9.405 4.501 7.677 1.00 73.44 98 PHE A N 1
ATOM 750 C CA . PHE A 1 98 ? -9.002 5.101 8.955 1.00 73.44 98 PHE A CA 1
ATOM 751 C C . PHE A 1 98 ? -10.056 6.054 9.524 1.00 73.44 98 PHE A C 1
ATOM 753 O O . PHE A 1 98 ? -10.368 5.981 10.712 1.00 73.44 98 PHE A O 1
ATOM 760 N N . VAL A 1 99 ? -10.648 6.910 8.687 1.00 77.31 99 VAL A N 1
ATOM 761 C CA . VAL A 1 99 ? -11.714 7.830 9.110 1.00 77.31 99 VAL A CA 1
ATOM 762 C C . VAL A 1 99 ? -12.963 7.062 9.549 1.00 77.31 99 VAL A C 1
ATOM 764 O O . VAL A 1 99 ? -13.531 7.371 10.596 1.00 77.31 99 VAL A O 1
ATOM 767 N N . GLY A 1 100 ? -13.363 6.026 8.805 1.00 75.56 100 GLY A N 1
ATOM 768 C CA . GLY A 1 100 ? -14.497 5.173 9.168 1.00 75.56 100 GLY A CA 1
ATOM 769 C C . GLY A 1 100 ? -14.280 4.423 10.485 1.00 75.56 100 GLY A C 1
ATOM 770 O O . GLY A 1 100 ? -15.152 4.433 11.354 1.00 75.56 100 GLY A O 1
ATOM 771 N N . ALA A 1 101 ? -13.099 3.829 10.672 1.00 78.38 101 ALA A N 1
ATOM 772 C CA . ALA A 1 101 ? -12.737 3.140 11.910 1.00 78.38 101 ALA A CA 1
ATOM 773 C C . ALA A 1 101 ? -12.676 4.100 13.112 1.00 78.38 101 ALA A C 1
ATOM 775 O O . ALA A 1 101 ? -13.162 3.770 14.195 1.00 78.38 101 ALA A O 1
ATOM 776 N N . GLY A 1 102 ? -12.141 5.310 12.915 1.00 79.69 102 GLY A N 1
ATOM 777 C CA . GLY A 1 102 ? -12.112 6.355 13.938 1.00 79.69 102 GLY A CA 1
ATOM 778 C C . GLY A 1 102 ? -13.513 6.781 14.382 1.00 79.69 102 GLY A C 1
ATOM 779 O O . GLY A 1 102 ? -13.793 6.822 15.578 1.00 79.69 102 GLY A O 1
ATOM 780 N N . LEU A 1 103 ? -14.424 7.023 13.433 1.00 86.00 103 LEU A N 1
ATOM 781 C CA . LEU A 1 103 ? -15.822 7.357 13.731 1.00 86.00 103 LEU A CA 1
ATOM 782 C C . LEU A 1 103 ? -16.543 6.236 14.492 1.00 86.00 103 LEU A C 1
ATOM 784 O O . LEU A 1 103 ? -17.276 6.518 15.440 1.00 86.00 103 LEU A O 1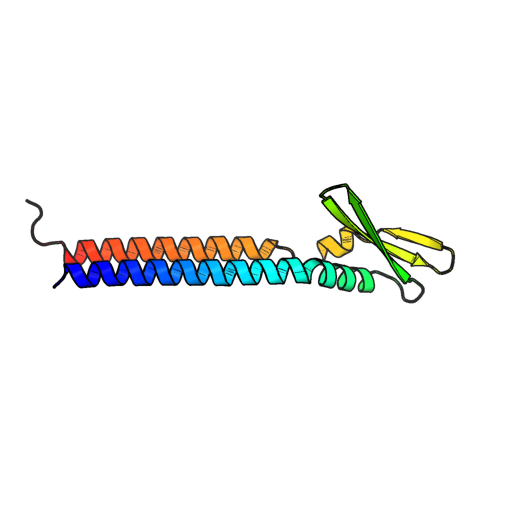
ATOM 788 N N . ALA A 1 104 ? -16.307 4.973 14.124 1.00 77.56 104 ALA A N 1
ATOM 789 C CA . ALA A 1 104 ? -16.891 3.826 14.816 1.00 77.56 104 ALA A CA 1
ATOM 790 C C . ALA A 1 104 ? -16.415 3.724 16.276 1.00 77.56 104 ALA A C 1
ATOM 792 O O . ALA A 1 104 ? -17.223 3.480 17.173 1.00 77.56 104 ALA A O 1
ATOM 793 N N . LEU A 1 105 ? -15.125 3.973 16.533 1.00 83.50 105 LEU A N 1
ATOM 794 C CA . LEU A 1 105 ? -14.583 4.026 17.893 1.00 83.50 105 LEU A CA 1
ATOM 795 C C . LEU A 1 105 ? -15.211 5.157 18.713 1.00 83.50 105 LEU A C 1
ATOM 797 O O . LEU A 1 105 ? -15.633 4.923 19.844 1.00 83.50 105 LEU A O 1
ATOM 801 N N . VAL A 1 106 ? -15.324 6.360 18.144 1.00 82.38 106 VAL A N 1
ATOM 802 C CA . VAL A 1 106 ? -15.946 7.510 18.822 1.00 82.38 106 VAL A CA 1
ATOM 803 C C . VAL A 1 106 ? -17.407 7.218 19.172 1.00 82.38 106 VAL A C 1
ATOM 805 O O . VAL A 1 106 ? -17.823 7.453 20.306 1.00 82.38 106 VAL A O 1
ATOM 808 N N . ALA A 1 107 ? -18.172 6.648 18.238 1.00 79.44 107 ALA A N 1
ATOM 809 C CA . ALA A 1 107 ? -19.557 6.249 18.480 1.00 79.44 107 ALA A CA 1
ATOM 810 C C . ALA A 1 107 ? -19.667 5.175 19.576 1.00 79.44 107 ALA A C 1
ATOM 812 O O . ALA A 1 107 ? -20.541 5.267 20.437 1.00 79.44 107 ALA A O 1
ATOM 813 N N . GLY A 1 108 ? -18.758 4.195 19.589 1.00 81.44 108 GLY A N 1
ATOM 814 C CA . GLY A 1 108 ? -18.697 3.171 20.633 1.00 81.44 108 GLY A CA 1
ATOM 815 C C . GLY A 1 108 ? -18.419 3.754 22.021 1.00 81.44 108 GLY A C 1
ATOM 816 O O . GLY A 1 108 ? -19.104 3.409 22.983 1.00 81.44 108 GLY A O 1
ATOM 817 N N . VAL A 1 109 ? -17.466 4.685 22.124 1.00 83.81 109 VAL A N 1
ATOM 818 C CA . VAL A 1 109 ? -17.136 5.373 23.384 1.00 83.81 109 VAL A CA 1
ATOM 819 C C . VAL A 1 109 ? -18.309 6.224 23.876 1.00 83.81 109 VAL A C 1
ATOM 821 O O . VAL A 1 109 ? -18.653 6.159 25.054 1.00 83.81 109 VAL A O 1
ATOM 824 N N . LEU A 1 110 ? -18.959 6.982 22.988 1.00 82.94 110 LEU A N 1
ATOM 825 C CA . LEU A 1 110 ? -20.136 7.789 23.331 1.00 82.94 110 LEU A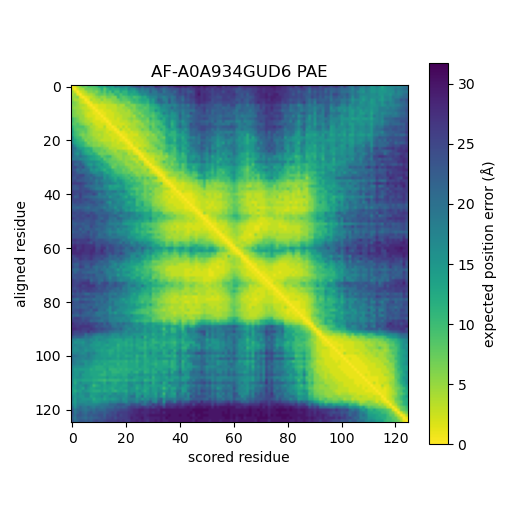 CA 1
ATOM 826 C C . LEU A 1 110 ? -21.323 6.924 23.763 1.00 82.94 110 LEU A C 1
ATOM 828 O O . LEU A 1 110 ? -21.963 7.223 24.769 1.00 82.94 110 LEU A O 1
ATOM 832 N N . GLY A 1 111 ? -21.597 5.834 23.044 1.00 80.81 111 GLY A N 1
ATOM 833 C CA . GLY A 1 111 ? -22.649 4.884 23.405 1.00 80.81 111 GLY A CA 1
ATOM 834 C C . GLY A 1 111 ? -22.400 4.247 24.771 1.00 80.81 111 GLY A C 1
ATOM 835 O O . GLY A 1 111 ? -23.314 4.160 25.590 1.00 80.81 111 GLY A O 1
ATOM 836 N N . PHE A 1 112 ? -21.148 3.880 25.059 1.00 77.75 112 PHE A N 1
ATOM 837 C CA . PHE A 1 112 ? -20.754 3.388 26.376 1.00 77.75 112 PHE A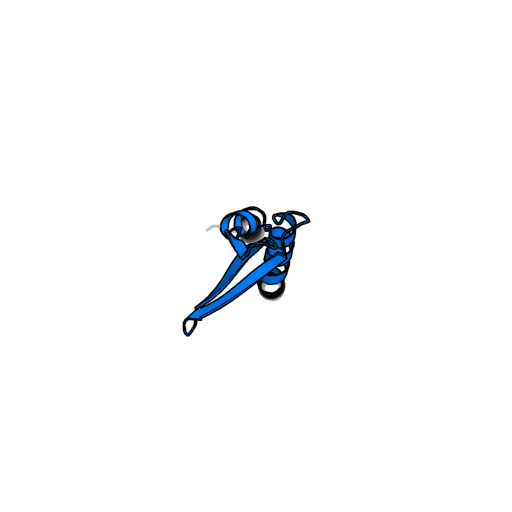 CA 1
ATOM 838 C C . PHE A 1 112 ? -20.929 4.452 27.465 1.00 77.75 112 PHE A C 1
ATOM 840 O O . PHE A 1 112 ? -21.459 4.145 28.529 1.00 77.75 112 PHE A O 1
ATOM 847 N N . TRP A 1 113 ? -20.530 5.699 27.203 1.00 78.44 113 TRP A N 1
ATOM 848 C CA . TRP A 1 113 ? -20.674 6.805 28.151 1.00 78.44 113 TRP A CA 1
ATOM 849 C C . TRP A 1 113 ? -22.144 7.078 28.499 1.00 78.44 113 TRP A C 1
ATOM 851 O O . TRP A 1 113 ? -22.491 7.193 29.674 1.00 78.44 113 TRP A O 1
ATOM 861 N N . LEU A 1 114 ? -23.027 7.098 27.496 1.00 80.94 114 LEU A N 1
ATOM 862 C CA . LEU A 1 114 ? -24.470 7.257 27.696 1.00 80.94 114 LEU A CA 1
ATOM 863 C C . LEU A 1 114 ? -25.083 6.080 28.459 1.00 80.94 114 LEU A C 1
ATOM 865 O O . LEU A 1 114 ? -25.862 6.293 29.384 1.00 80.94 114 LEU A O 1
ATOM 869 N N . TRP A 1 115 ? -24.714 4.844 28.115 1.00 78.44 115 TRP A N 1
ATOM 870 C CA . TRP A 1 115 ? -25.173 3.658 28.838 1.00 78.44 115 TRP A CA 1
ATOM 871 C C . TRP A 1 115 ? -24.702 3.658 30.299 1.00 78.44 115 TRP A C 1
ATOM 873 O O . TRP A 1 115 ? -25.478 3.354 31.203 1.00 78.44 115 TRP A O 1
ATOM 883 N N . TRP A 1 116 ? -23.452 4.057 30.544 1.00 73.81 116 TRP A N 1
ATOM 884 C CA . TRP A 1 116 ? -22.888 4.175 31.886 1.00 73.81 116 TRP A CA 1
ATOM 885 C C . TRP A 1 116 ? -23.625 5.220 32.729 1.00 73.81 116 TRP A C 1
ATOM 887 O O . TRP A 1 116 ? -23.978 4.938 33.873 1.00 73.81 116 TRP A O 1
ATOM 897 N N . ASN A 1 117 ? -23.914 6.391 32.154 1.00 72.25 117 ASN A N 1
ATOM 898 C CA . ASN A 1 11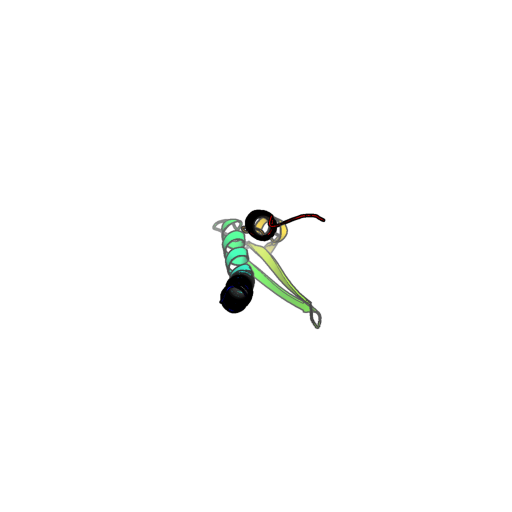7 ? -24.710 7.422 32.820 1.00 72.25 117 ASN A CA 1
ATOM 899 C C . ASN A 1 117 ? -26.162 6.978 33.038 1.00 72.25 117 ASN A C 1
ATOM 901 O O . ASN A 1 117 ? -26.703 7.204 34.113 1.00 72.25 117 ASN A O 1
ATOM 905 N N . SER A 1 118 ? -26.764 6.254 32.092 1.00 70.88 118 SER A N 1
ATOM 906 C CA . SER A 1 118 ? -28.119 5.703 32.243 1.00 70.88 118 SER A CA 1
ATOM 907 C C . SER A 1 118 ? -28.227 4.666 33.370 1.00 70.88 118 SER A C 1
ATOM 909 O O . SER A 1 118 ? -29.281 4.546 33.987 1.00 70.88 118 SER A O 1
ATOM 911 N N . LEU A 1 119 ? -27.151 3.936 33.677 1.00 63.59 119 LEU A N 1
ATOM 912 C CA . LEU A 1 119 ? -27.073 3.034 34.835 1.00 63.59 119 LEU A CA 1
ATOM 913 C C . LEU A 1 119 ? -26.640 3.739 36.134 1.00 63.59 119 LEU A C 1
ATOM 915 O O . LEU A 1 119 ? -26.639 3.109 37.199 1.00 63.59 119 LEU A O 1
ATOM 919 N N . GLY A 1 120 ? -26.221 5.001 36.024 1.00 55.78 120 GLY A N 1
ATOM 920 C CA . GLY A 1 120 ? -25.694 5.849 37.088 1.00 55.78 120 GLY A CA 1
ATOM 921 C C . GLY A 1 120 ? -26.683 6.882 37.625 1.00 55.78 120 GLY A C 1
ATOM 922 O O . GLY A 1 120 ? -26.357 7.520 38.620 1.00 55.78 120 GLY A O 1
ATOM 923 N N . GLU A 1 121 ? -27.883 7.019 37.046 1.00 53.72 121 GLU A N 1
ATOM 924 C CA . GLU A 1 121 ? -28.964 7.835 37.621 1.00 53.72 121 GLU A CA 1
ATOM 925 C C . GLU A 1 121 ? -29.602 7.134 38.834 1.00 53.72 121 GLU A C 1
ATOM 927 O O . GLU A 1 121 ? -30.750 6.700 38.835 1.00 53.72 121 GLU A O 1
ATOM 932 N N . GLY A 1 122 ? -28.800 6.993 39.885 1.00 51.03 122 GLY A N 1
ATOM 933 C CA . GLY A 1 122 ? -29.253 7.029 41.262 1.00 51.03 122 GLY A CA 1
ATOM 934 C C . GLY A 1 122 ? -28.741 8.335 41.854 1.00 51.03 122 GLY A C 1
ATOM 935 O O . GLY A 1 122 ? -27.568 8.416 42.202 1.00 51.03 122 GLY A O 1
ATOM 936 N N . GLU A 1 123 ? -29.637 9.321 41.913 1.00 48.78 123 GLU A N 1
ATOM 937 C CA . GLU A 1 123 ? -29.550 10.544 42.724 1.00 48.78 123 GLU A CA 1
ATOM 938 C C . GLU A 1 123 ? -28.392 11.503 42.377 1.00 48.78 123 GLU A C 1
ATOM 940 O O . GLU A 1 123 ? -27.308 11.482 42.958 1.00 48.78 123 GLU A O 1
ATOM 945 N N . LEU A 1 124 ? -28.676 12.430 41.451 1.00 55.69 124 LEU A N 1
ATOM 946 C CA . LEU A 1 124 ? -28.130 13.789 41.549 1.00 55.69 124 LEU A CA 1
ATOM 947 C C . LEU A 1 124 ? -28.568 14.377 42.914 1.00 55.69 124 LEU A C 1
ATOM 949 O O . LEU A 1 124 ? -29.750 14.234 43.236 1.00 55.69 124 LEU A O 1
ATOM 953 N N . PRO A 1 125 ? -27.660 14.975 43.714 1.00 55.19 125 PRO A N 1
ATOM 954 C CA . PRO A 1 125 ? -28.006 15.594 44.997 1.00 55.19 125 PRO A CA 1
ATOM 955 C C . PRO A 1 125 ? -28.956 16.788 44.850 1.00 55.19 125 PRO A C 1
ATOM 957 O O . PRO A 1 125 ? -28.910 17.462 43.793 1.00 55.19 125 PRO A O 1
#

Solvent-accessible surface area (backbone atoms only — not comparable to full-atom values): 7194 Å² total; per-residue (Å²): 117,74,71,60,57,56,52,51,52,52,51,51,50,50,52,50,52,51,48,52,49,51,52,51,50,52,51,49,53,53,48,64,65,45,44,63,58,48,32,54,54,47,36,51,70,70,37,55,95,75,36,43,78,45,77,47,77,47,77,62,92,86,49,79,47,78,44,37,28,28,32,38,89,86,69,54,74,43,82,38,40,72,62,16,61,69,67,35,90,56,71,77,60,51,59,56,52,52,53,51,53,50,51,51,51,52,52,51,52,53,53,49,51,52,53,51,50,67,77,53,77,69,76,83,133

pLDDT: mean 72.89, std 11.71, range [47.78, 90.94]

Secondary structure (DSSP, 8-state):
-HHHHHHHHHHHHHHHHHHHHHHHHHHHHHHHHHHHHHHHHHHHHHS-TTEEEEEEEEEETTEEEEEEEEEETT--EEE-HHHHHHHS--GGGHHHHHHHHHHHHHHHHHHHHHHHHHTT-S---

Sequence (125 aa):
MKKLLGGFIIVVGLCGGLYLFTAGSIHYLQLSAQWPEQRGLEASKLCHADETLKIIRTDNGGDSREEYACEDAQGHRRDVTDEADSKAPGLGNLWRVFVGAGLALVAGVLGFWLWWNSLGEGELP

Nearest PDB structures (foldseek):
  5kuy-assembly1_G  TM=3.124E-01  e=2.006E+00  synthetic construct
  9brq-assembly1_7  TM=2.632E-01  e=8.123E+00  Mus musculus
  6xbw-assembly1_H  TM=2.508E-01  e=6.713E+00  Bos taurus

Foldseek 3Di:
DVVVVVVVVVVVVVVVVVVVVVVVVVVVVVCVVCQVVQLQVLLVVVEDPQWDWDWDWDDDPPDTDIWIWTAGPVRDIDTCNVVSQVPRPDCVVVVVVVVVVVVVVVVVVVVVVVVVVVVVPPDDD

Radius of gyration: 25.25 Å; Cα contacts (8 Å, |Δi|>4): 82; chains: 1; bounding box: 51×22×77 Å

Mean predicted aligned error: 14.26 Å